Protein AF-A0A2X2DT84-F1 (afdb_monomer_lite)

Foldseek 3Di:
DQDPDDPSNVCGPNSPPDDDVVVVVVVVVVVVVVVVVVD

Organism: Proteus mirabilis (NCBI:txid584)

Radius of gyration: 13.96 Å; chains: 1; bounding box: 27×22×34 Å

Structure (mmCIF, N/CA/C/O backbone):
data_AF-A0A2X2DT84-F1
#
_entry.id   AF-A0A2X2DT84-F1
#
loop_
_atom_site.group_PDB
_atom_site.id
_atom_site.type_symbol
_atom_site.label_atom_id
_atom_site.label_alt_id
_atom_site.label_comp_id
_atom_site.label_asym_id
_atom_site.label_entity_id
_atom_site.label_seq_id
_atom_site.pdbx_PDB_ins_code
_atom_site.Cartn_x
_atom_site.Cartn_y
_atom_site.Cartn_z
_atom_site.occupancy
_atom_site.B_iso_or_equiv
_atom_site.auth_seq_id
_atom_site.auth_comp_id
_atom_site.auth_asym_id
_atom_site.auth_atom_id
_atom_site.pdbx_PDB_model_num
ATOM 1 N N . MET A 1 1 ? -8.668 -7.912 6.925 1.00 92.69 1 MET A N 1
ATOM 2 C CA . MET A 1 1 ? -7.669 -7.528 7.947 1.00 92.69 1 MET A CA 1
ATOM 3 C C . MET A 1 1 ? -7.902 -6.074 8.322 1.00 92.69 1 MET A C 1
ATOM 5 O O . MET A 1 1 ? -8.216 -5.304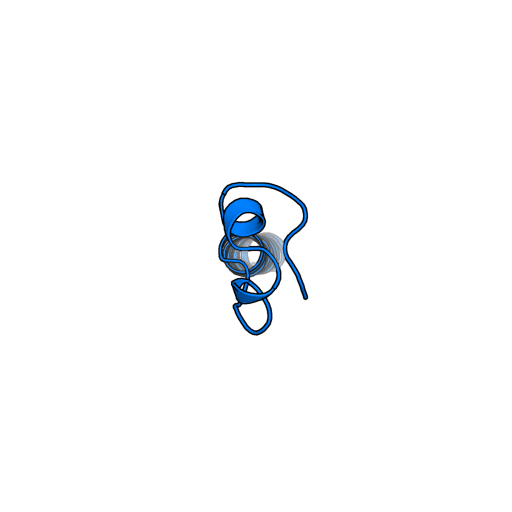 7.427 1.00 92.69 1 MET A O 1
ATOM 9 N N . GLN A 1 2 ? -7.775 -5.701 9.597 1.00 97.56 2 GLN A N 1
ATOM 10 C CA . GLN A 1 2 ? -7.807 -4.293 10.003 1.00 97.56 2 GLN A CA 1
ATOM 11 C C . GLN A 1 2 ? -6.460 -3.626 9.701 1.00 97.56 2 GLN A C 1
ATOM 13 O O . GLN A 1 2 ? -5.406 -4.173 10.037 1.00 97.56 2 GLN A O 1
ATOM 18 N N . ALA A 1 3 ? -6.486 -2.446 9.086 1.00 97.88 3 ALA A N 1
ATOM 19 C CA . ALA A 1 3 ? -5.285 -1.682 8.777 1.00 97.88 3 ALA A CA 1
ATOM 20 C C . ALA A 1 3 ? -4.636 -1.117 10.053 1.00 97.88 3 ALA A C 1
ATOM 22 O O . ALA A 1 3 ? -5.298 -0.482 10.872 1.00 97.88 3 ALA A O 1
ATOM 23 N N . LYS A 1 4 ? -3.319 -1.318 10.203 1.00 97.75 4 LYS A N 1
ATOM 24 C CA . LYS A 1 4 ? -2.522 -0.821 11.347 1.00 97.75 4 LYS A CA 1
ATOM 25 C C . LYS A 1 4 ? -1.559 0.317 10.990 1.00 97.75 4 LYS A C 1
ATOM 27 O O . LYS A 1 4 ? -0.945 0.894 11.878 1.00 97.75 4 LYS A O 1
ATOM 32 N N . LYS A 1 5 ? -1.380 0.607 9.698 1.00 96.75 5 LYS A N 1
ATOM 33 C CA . LYS A 1 5 ? -0.473 1.642 9.178 1.00 96.75 5 LYS A CA 1
ATOM 34 C C . LYS A 1 5 ? -1.114 2.376 7.995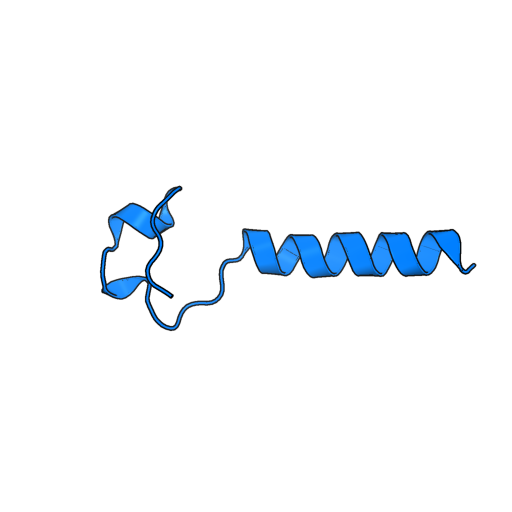 1.00 96.75 5 LYS A C 1
ATOM 36 O O . LYS A 1 5 ? -2.044 1.860 7.375 1.00 96.75 5 LYS A O 1
ATOM 41 N N . GLY A 1 6 ? -0.559 3.541 7.654 1.00 96.62 6 GLY A N 1
ATOM 42 C CA . GLY A 1 6 ? -0.972 4.342 6.499 1.00 96.62 6 GLY A CA 1
ATOM 43 C C . GLY A 1 6 ? -2.336 5.015 6.675 1.00 96.62 6 GLY A C 1
ATOM 44 O O . GLY A 1 6 ? -2.920 5.002 7.751 1.00 96.62 6 GLY A O 1
ATOM 45 N N . ARG A 1 7 ? -2.872 5.601 5.598 1.00 97.94 7 ARG A N 1
ATOM 46 C CA . ARG A 1 7 ? -4.152 6.337 5.650 1.00 97.94 7 ARG A CA 1
ATOM 47 C C . ARG A 1 7 ? -5.346 5.441 5.996 1.00 97.94 7 ARG A C 1
ATOM 49 O O . ARG A 1 7 ? -6.301 5.899 6.610 1.00 97.94 7 ARG A O 1
ATOM 56 N N . ALA A 1 8 ? -5.284 4.158 5.637 1.00 97.88 8 ALA A N 1
ATOM 57 C CA . ALA A 1 8 ? -6.348 3.203 5.929 1.00 97.88 8 ALA A CA 1
ATOM 58 C C . ALA A 1 8 ? -6.493 2.907 7.434 1.00 97.88 8 ALA A C 1
ATOM 60 O O . ALA A 1 8 ? -7.585 2.544 7.868 1.00 97.88 8 ALA A O 1
ATOM 61 N N . SER A 1 9 ? -5.445 3.093 8.251 1.00 97.75 9 SER A N 1
ATOM 62 C CA . SER A 1 9 ? -5.552 2.854 9.698 1.00 97.75 9 SER A CA 1
ATOM 63 C C . SER A 1 9 ? -6.422 3.885 10.417 1.00 97.75 9 SER A C 1
ATOM 65 O O . SER A 1 9 ? -6.915 3.597 11.503 1.00 97.75 9 SER A O 1
ATOM 67 N N . TYR A 1 10 ? -6.680 5.049 9.809 1.00 98.06 10 TYR A N 1
ATOM 68 C CA . TYR A 1 10 ? -7.591 6.063 10.357 1.00 98.06 10 TYR A CA 1
ATOM 69 C C . TYR A 1 10 ? -9.047 5.579 10.434 1.00 98.06 10 TYR A C 1
ATOM 71 O O . TYR A 1 10 ? -9.842 6.127 11.189 1.00 98.06 10 TYR A O 1
ATOM 79 N N . LEU A 1 11 ? -9.403 4.547 9.663 1.00 97.81 11 LEU A N 1
ATOM 80 C CA . LEU A 1 11 ? -10.765 4.019 9.569 1.00 97.81 11 LEU A CA 1
ATOM 81 C C . LEU A 1 11 ? -11.084 2.958 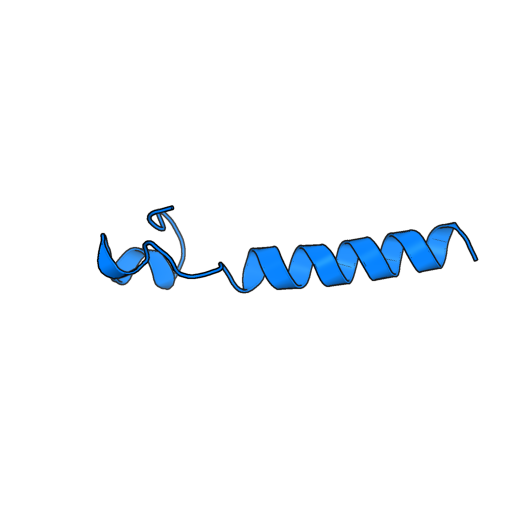10.635 1.00 97.81 11 LEU A C 1
ATOM 83 O O . LEU A 1 11 ? -12.236 2.538 10.742 1.00 97.81 11 LEU A O 1
ATOM 87 N N . GLY A 1 12 ? -10.091 2.499 11.405 1.00 97.31 12 GLY A N 1
ATOM 88 C CA . GLY A 1 12 ? -10.288 1.460 12.416 1.00 97.31 12 GLY A CA 1
ATOM 89 C C . GLY A 1 12 ? -10.920 0.196 11.824 1.00 97.31 12 GLY A C 1
ATOM 90 O O . GLY A 1 12 ? -10.512 -0.272 10.757 1.00 97.31 12 GLY A O 1
ATOM 91 N N . GLU A 1 13 ? -11.943 -0.339 12.487 1.00 98.12 13 GLU A N 1
ATOM 92 C CA . GLU A 1 13 ? -12.673 -1.542 12.058 1.00 98.12 13 GLU A CA 1
ATOM 93 C C . GLU A 1 13 ? -13.280 -1.420 10.654 1.00 98.12 13 GLU A C 1
ATOM 95 O O . GLU A 1 13 ? -13.365 -2.413 9.934 1.00 98.12 13 GLU A O 1
ATOM 100 N N . ARG A 1 14 ? -13.604 -0.202 10.198 1.00 97.88 14 ARG A N 1
ATOM 101 C CA . ARG A 1 14 ? -14.166 0.027 8.855 1.00 97.88 14 ARG A CA 1
ATOM 102 C C . ARG A 1 14 ? -13.192 -0.304 7.720 1.00 97.88 14 ARG A C 1
ATOM 104 O O . ARG A 1 14 ? -13.612 -0.414 6.575 1.00 97.88 14 ARG A O 1
ATOM 111 N N . SER A 1 15 ? -11.901 -0.466 8.017 1.00 97.81 15 SER A N 1
ATOM 112 C CA . SER A 1 15 ? -10.903 -0.923 7.039 1.00 97.81 15 SER A CA 1
ATOM 113 C C . SER A 1 15 ? -11.000 -2.423 6.724 1.00 97.81 15 SER A C 1
ATOM 115 O O . SER A 1 15 ? -10.487 -2.877 5.701 1.00 97.81 15 SER A O 1
ATOM 117 N N . ILE A 1 16 ? -11.662 -3.211 7.575 1.00 98.25 16 ILE A N 1
ATOM 118 C CA . ILE A 1 16 ? -11.817 -4.655 7.385 1.00 98.25 16 ILE A CA 1
ATOM 119 C C . ILE A 1 16 ? -12.655 -4.923 6.124 1.00 98.25 16 ILE A C 1
ATOM 121 O O . ILE A 1 16 ? -13.547 -4.158 5.772 1.00 98.25 16 ILE A O 1
ATOM 125 N N . GLY A 1 17 ? -12.332 -6.003 5.408 1.00 97.50 17 GLY A N 1
ATOM 126 C CA . GLY A 1 17 ? -13.017 -6.397 4.171 1.00 97.50 17 GLY A CA 1
ATOM 127 C C . GLY A 1 17 ? -12.539 -5.668 2.913 1.00 97.50 17 GLY A C 1
ATOM 128 O O . GLY A 1 17 ? -12.864 -6.101 1.813 1.00 97.50 17 GLY A O 1
ATOM 129 N N . HIS A 1 18 ? -11.714 -4.626 3.047 1.00 97.56 18 HIS A N 1
ATOM 130 C CA . HIS A 1 18 ? -11.179 -3.882 1.910 1.00 97.56 18 HIS A CA 1
ATOM 131 C C . HIS A 1 18 ? -9.794 -4.396 1.510 1.00 97.56 18 HIS A C 1
ATOM 133 O O . HIS A 1 18 ? -8.937 -4.664 2.357 1.00 97.56 18 HIS A O 1
ATOM 139 N N . LYS A 1 19 ? -9.570 -4.535 0.201 1.00 96.75 19 LYS A N 1
ATOM 140 C CA . LYS A 1 19 ? -8.263 -4.900 -0.351 1.00 96.75 19 LYS A CA 1
ATOM 141 C C . LYS A 1 19 ? -7.314 -3.712 -0.227 1.00 96.75 19 LYS A C 1
ATOM 143 O O . LYS A 1 19 ? -7.679 -2.598 -0.596 1.00 96.75 19 LYS A O 1
ATOM 148 N N . ASP A 1 20 ? -6.103 -3.952 0.265 1.00 97.38 20 ASP A N 1
ATOM 149 C CA . ASP A 1 20 ? -5.084 -2.907 0.324 1.00 97.38 20 ASP A CA 1
ATOM 150 C C . ASP A 1 20 ? -4.575 -2.586 -1.097 1.00 97.38 20 ASP A C 1
ATOM 152 O O . ASP A 1 20 ? -4.085 -3.490 -1.785 1.00 97.38 20 ASP A O 1
ATOM 156 N N . PRO A 1 21 ? -4.684 -1.329 -1.568 1.00 97.31 21 PRO A N 1
ATOM 157 C CA . PRO A 1 21 ? -4.258 -0.969 -2.916 1.00 97.31 21 PRO A CA 1
ATOM 158 C C . PRO A 1 21 ? -2.740 -1.084 -3.097 1.00 97.31 21 PRO A C 1
ATOM 160 O O . PRO A 1 21 ? -2.291 -1.446 -4.179 1.00 97.31 21 PRO A O 1
ATOM 163 N N . GLY A 1 22 ? -1.941 -0.840 -2.049 1.00 96.88 22 GLY A N 1
ATOM 164 C CA . GLY A 1 22 ? -0.485 -0.994 -2.110 1.00 96.88 22 GLY A CA 1
ATOM 165 C C . GLY A 1 22 ? -0.079 -2.444 -2.374 1.00 96.88 22 GLY A C 1
ATOM 166 O O . GLY A 1 22 ? 0.675 -2.724 -3.303 1.00 96.88 22 GLY A O 1
ATOM 167 N N . SER A 1 23 ? -0.650 -3.3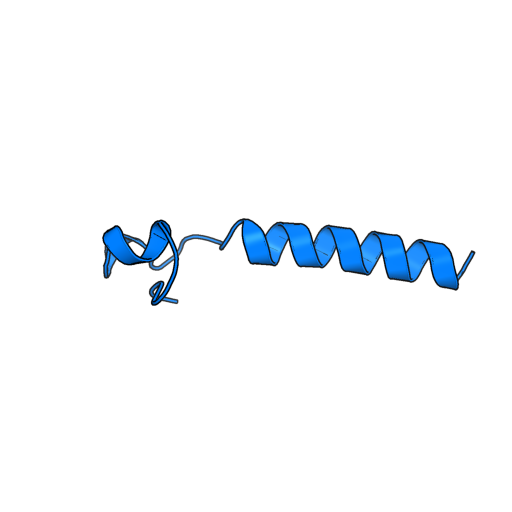78 -1.615 1.00 97.12 23 SER A N 1
ATOM 168 C CA . SER A 1 23 ? -0.480 -4.817 -1.810 1.00 97.12 23 SER A CA 1
ATOM 169 C C . SER A 1 23 ? -0.948 -5.266 -3.197 1.00 97.12 23 SER A C 1
ATOM 171 O O . SER A 1 23 ? -0.246 -6.037 -3.849 1.00 97.12 23 SER A O 1
ATOM 173 N N . ALA A 1 24 ? -2.084 -4.753 -3.687 1.00 98.00 24 ALA A N 1
ATOM 174 C CA . ALA A 1 24 ? -2.561 -5.060 -5.035 1.00 98.00 24 ALA A CA 1
ATOM 175 C C . ALA A 1 24 ? -1.570 -4.603 -6.122 1.00 98.00 24 ALA A C 1
ATOM 177 O O . ALA A 1 24 ? -1.271 -5.373 -7.032 1.00 98.00 24 ALA A O 1
ATOM 178 N N . SER A 1 25 ? -1.005 -3.400 -6.000 1.00 98.56 25 SER A N 1
ATOM 179 C CA . SER A 1 25 ? 0.021 -2.903 -6.924 1.00 98.56 25 SER A CA 1
ATOM 180 C C . SER A 1 25 ? 1.308 -3.728 -6.880 1.00 98.56 25 SER A C 1
ATOM 182 O O . SER A 1 25 ? 1.903 -3.980 -7.924 1.00 98.56 25 SER A O 1
ATOM 184 N N . VAL A 1 26 ? 1.729 -4.204 -5.702 1.00 98.56 26 VAL A N 1
ATOM 185 C CA . VAL A 1 26 ? 2.919 -5.066 -5.574 1.00 98.56 26 VAL A CA 1
ATOM 186 C C . VAL A 1 26 ? 2.751 -6.369 -6.354 1.00 98.56 26 VAL A C 1
ATOM 188 O O . VAL A 1 26 ? 3.696 -6.798 -7.008 1.00 98.56 26 VAL A O 1
ATOM 191 N N . VAL A 1 27 ? 1.554 -6.965 -6.364 1.00 98.56 27 VAL A N 1
ATOM 192 C CA . VAL A 1 27 ? 1.284 -8.153 -7.194 1.00 98.56 27 VAL A CA 1
ATOM 193 C C . VAL A 1 27 ? 1.520 -7.852 -8.675 1.00 98.56 27 VAL A C 1
ATOM 195 O O . VAL A 1 27 ? 2.171 -8.640 -9.355 1.00 98.56 27 VAL A O 1
ATOM 198 N N . LEU A 1 28 ? 1.053 -6.701 -9.171 1.00 98.56 28 LEU A N 1
ATOM 199 C CA . LEU A 1 28 ? 1.261 -6.302 -10.568 1.00 98.56 28 LEU A CA 1
ATOM 200 C C . LEU A 1 28 ? 2.747 -6.099 -10.891 1.00 98.56 28 LEU A C 1
ATOM 202 O O . LEU A 1 28 ? 3.216 -6.560 -11.929 1.00 98.56 28 LEU A O 1
ATOM 206 N N . ILE A 1 29 ? 3.496 -5.454 -9.992 1.00 98.69 29 ILE A N 1
ATOM 207 C CA . ILE A 1 29 ? 4.942 -5.236 -10.150 1.00 98.69 29 ILE A CA 1
ATOM 208 C C . ILE A 1 29 ? 5.685 -6.573 -10.197 1.00 98.69 29 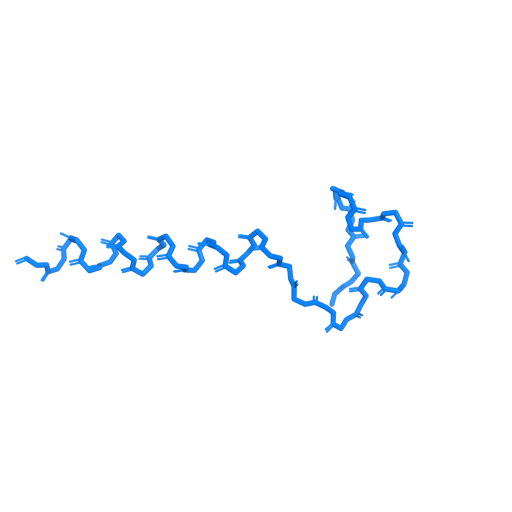ILE A C 1
ATOM 210 O O . ILE A 1 29 ? 6.517 -6.784 -11.075 1.00 98.69 29 ILE A O 1
ATOM 214 N N . LEU A 1 30 ? 5.374 -7.489 -9.279 1.00 98.69 30 LEU A N 1
ATOM 215 C CA . LEU A 1 30 ? 6.008 -8.805 -9.232 1.00 98.69 30 LEU A CA 1
ATOM 216 C C . LEU A 1 30 ? 5.644 -9.661 -10.446 1.00 98.69 30 LEU A C 1
ATOM 218 O O . LEU A 1 30 ? 6.502 -10.373 -10.958 1.00 98.69 30 LEU A O 1
ATOM 222 N N . GLN A 1 31 ? 4.413 -9.559 -10.951 1.00 98.62 31 GLN A N 1
ATOM 223 C CA . GLN A 1 31 ? 4.020 -10.222 -12.192 1.00 98.62 31 GLN A CA 1
ATOM 224 C C . GLN A 1 31 ? 4.814 -9.680 -13.385 1.00 98.62 31 GLN A C 1
ATOM 226 O O . GLN A 1 31 ? 5.317 -10.460 -14.189 1.00 98.62 31 GLN A O 1
ATOM 231 N N . ALA A 1 32 ? 4.965 -8.358 -13.487 1.00 98.62 32 ALA A N 1
ATOM 232 C CA . ALA A 1 32 ? 5.763 -7.738 -14.540 1.00 98.62 32 ALA A CA 1
ATOM 233 C C . ALA A 1 32 ? 7.238 -8.152 -14.446 1.00 98.62 32 ALA A C 1
ATOM 235 O O . ALA A 1 32 ? 7.840 -8.495 -15.460 1.00 98.62 32 ALA A O 1
ATOM 236 N N . LEU A 1 33 ? 7.798 -8.192 -13.233 1.00 98.62 33 LEU A N 1
ATOM 237 C CA . LEU A 1 33 ? 9.153 -8.680 -12.991 1.00 98.62 33 LEU A CA 1
ATOM 238 C C . LEU A 1 33 ? 9.301 -10.146 -13.407 1.00 98.62 33 LEU A C 1
ATOM 240 O O . LEU A 1 33 ? 10.232 -10.477 -14.130 1.00 98.62 33 LEU A O 1
ATOM 244 N N . SER A 1 34 ? 8.371 -11.011 -12.992 1.00 98.56 34 SER A N 1
ATOM 245 C CA . SER A 1 34 ? 8.361 -12.421 -13.384 1.00 98.56 34 SER A CA 1
ATOM 246 C C . SER A 1 34 ? 8.328 -12.568 -14.901 1.00 98.56 34 SER A C 1
ATOM 248 O O . SER A 1 34 ? 9.071 -13.372 -15.448 1.00 98.56 34 SER A O 1
ATOM 250 N N . ASN A 1 35 ? 7.508 -11.779 -15.593 1.00 98.50 35 ASN A N 1
ATOM 251 C CA . ASN A 1 35 ? 7.456 -11.805 -17.051 1.00 98.50 35 ASN A CA 1
ATOM 252 C C . ASN A 1 35 ? 8.785 -11.339 -17.667 1.00 98.50 35 ASN A C 1
ATOM 254 O O . ASN A 1 35 ? 9.245 -11.942 -18.626 1.00 98.50 35 ASN A O 1
ATOM 258 N N . ALA A 1 36 ? 9.417 -10.304 -17.107 1.00 98.12 36 ALA A N 1
ATOM 259 C CA . ALA A 1 36 ? 10.670 -9.753 -17.621 1.00 98.12 36 ALA A CA 1
ATOM 260 C C . ALA A 1 36 ? 11.872 -10.699 -17.466 1.00 98.12 36 ALA A C 1
ATOM 262 O O . ALA A 1 36 ? 12.777 -10.649 -18.289 1.00 98.12 36 ALA A O 1
ATOM 263 N N . ILE A 1 37 ? 11.898 -11.541 -16.426 1.00 98.31 37 ILE A N 1
ATOM 264 C CA . ILE A 1 37 ? 13.009 -12.484 -16.188 1.00 98.31 37 ILE A CA 1
ATOM 265 C C . ILE A 1 37 ? 12.831 -13.843 -16.887 1.00 98.31 37 ILE A C 1
ATOM 267 O O . ILE A 1 37 ? 13.779 -14.620 -16.921 1.00 98.31 37 ILE A O 1
ATOM 271 N N . HIS A 1 38 ? 11.631 -14.152 -17.394 1.00 93.00 38 HIS A N 1
ATOM 272 C CA . HIS A 1 38 ? 11.330 -15.397 -18.121 1.00 93.00 38 HIS A CA 1
ATOM 273 C C . HIS A 1 38 ? 11.099 -15.178 -19.630 1.00 93.00 38 HIS A C 1
ATOM 275 O O . HIS A 1 38 ? 10.747 -16.132 -20.325 1.00 93.00 38 HIS A O 1
ATOM 281 N N . ALA A 1 39 ? 11.248 -13.941 -20.115 1.00 68.12 39 ALA A N 1
ATOM 282 C CA . ALA A 1 39 ? 11.264 -13.591 -21.537 1.00 68.12 39 ALA A CA 1
ATOM 283 C C . ALA A 1 39 ? 12.677 -13.752 -22.113 1.00 68.12 39 ALA A C 1
ATOM 285 O O . ALA A 1 39 ? 12.772 -14.174 -23.286 1.00 68.12 39 ALA A O 1
#

Secondary structure (DSSP, 8-state):
----SSGGGGGGGGGTTPPPHHHHHHHHHHHHHHHHH--

InterPro domains:
  IPR004007 DhaL domain [PF02734] (1-34)
  IPR004007 DhaL domain [PS51480] (1-35)
  IPR036117 DhaL domain superfamily [G3DSA:1.25.40.340] (1-37)
  IPR036117 DhaL domain superfamily [SSF101473] (1-37)

Sequence (39 aa):
MQAKKGRASYLGERSIGHKDPGSASVVLILQALSNAIHA

pLDDT: mean 96.89, std 4.83, range [68.12, 98.6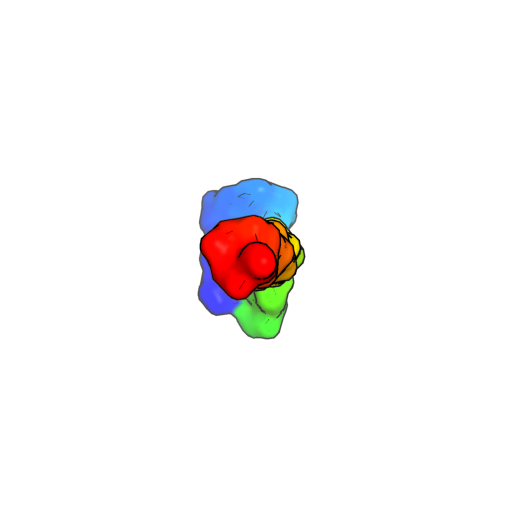9]

=== Feature glossary ===
A reading guide for the features in this record.

Start from the sequence.

  · Sequence gives the chain of amino acids in standard one-letter code (A=alanine, C=cysteine, …, Y=tyrosine), read N→C. It is the only feature that is directly encoded by the gene; all structural features are derived from the folded form of this sequence.

Fold it, and you get atomic coordinates and the backbone conformation that goes with them.

  · Structure coordinates are given as an mmCIF _atom_site loop: one row per atom with element, residue name, chain id, sequence number, and x/y/z position in Å. Only the four main-chain atoms per residue are included here; side chains are omitted to keep the record compact.

  · Backbone dihedral angles. Every residue except chain termini has a φ (preceding-C → N → Cα → C) and a ψ (N → Cα → C → next-N). They are reported in degrees following the IUPAC sign convention. Secondary structure is essentially a statement about which (φ, ψ) basin each residue occupies.

  · Eight-state secondary structure (DSSP): H is the canonical α-helix, G the tighter 3₁₀-helix, I the wider π-helix; E/B are β-structure, T and S are turns and bends, and '-' is everything else. DSSP derives these from the pattern of main-chain N–H···O=C hydrogen bonds, not from the sequence.

  · SS3 is a coarse helix/strand/coil call (letters a/b/c) made by the P-SEA algorithm from inter-Cα distances and dihedrals. It is less detailed than DSSP but needs only Cα positions.

Summarize the fold with a handful of shape descriptors and a per-residue structural alphabet.

  · Radius of gyration (Rg) is the root-mean-square distance of Cα atoms from their centroid — a single number for overall size and compactness. A globular domain of N residues has Rg ≈ 2.2·N^0.38 Å; an extended or disordered chain has a much larger Rg. The Cα contact count is the number of residue pairs whose Cα atoms are within 8 Å and are more than four positions apart in sequence — a standard proxy for tertiary packing density. The bounding box is the smallest axis-aligned box enclosing all Cα atoms.

  · 3Di is Foldseek's structural alphabet. Each residue is assigned one of twenty discrete states based on how its Cα sits relative to its spatial (not sequential) neighbors. Aligning 3Di strings finds structural homologs roughly as well as full 3D superposition, but orders of magnitude faster.

  · Solvent-accessible surface area (SASA) is the area in Å² traced out by the centre of a 1.4 Å probe sphere (a water molecule) rolled over the protein's van der Waals surface (Shrake–Rupley / Lee–Richards construction). Buried residues have near-zero SASA; fully exposed residues can exceed 200 Å². The total SASA scales roughly with the number of surface residues.

Ask how reliable the model is.

  · For AlphaFold models, the B-factor field carries pLDDT — the model's own estimate of local accuracy on a 0–100 scale. Regions with pLDDT<50 should be treated as essentially unmodeled; they often correspond to intrinsically disordered segments.

  · For experimental (PDB) structures, the B-factor (temperature factor) quantifies the positional spread of each atom in the crystal — a combination of thermal vibration and static disorder — in units of Å². High B-factors mark flexible loops or poorly resolved regions; low B-factors mark the rigid, well-ordered core.

  · Predicted Aligned Error (PAE) is an AlphaFold confidence matrix: entry (i, j) is the expected error in the position of residue j, in ångströms, when the prediction is superimposed on the true structure at residue i. Low PAE within a block of residues means that block is internally rigid and well-predicted; high PAE between two blocks means their relative placement is uncertain even if each block individually is confident.

Place it in context: what it resembles, what it is annotated as, and how it looks.

  · Structural nearest neighbors (via Foldseek easy-search vs the PDB). Reported per hit: target PDB id, E-value, and alignment TM-score. A TM-score above ~0.5 is the conventional threshold for 'same fold'.

  · Functional annotations link the protein to curated databases. InterPro entries identify conserved domains and families by matching the sequence against member-database signatures (Pfam, PROSITE, CDD, …). Gene Ontology (GO) terms describe molecular function, biological process, and cellular component in a controlled vocabulary. CATH places the structure in a hierarchical fold classification (Class/Architecture/Topology/Homologous-superfamily). The organism is the source species.

  · The contact map is a binary N×N matrix image: pixel (i, j) is dark where Cα_i and Cα_j are within 8 Å and |i−j|>4. Because the |i−j|>4 filter removes local helical contacts, off-diagonal stripes parallel to the main diagonal indicate parallel β-sheets; stripes perpendicular to it indicate antiparallel β-sheets. The Ramachandran plot scatters every residue's (φ, ψ) pair against the sterically allowed regions. The PAE heatmap renders the predicted-aligned-error matrix.

  · Six rendered views show the 3D structure from the faces of a cube — i.e. along ±x, ±y, ±z. Rendering representation is drawn randomly per protein from cartoon (secondary-structure ribbons), sticks (backbone bonds), or molecular surface; coloring is either N→C rainbow (blue at the N-terminus through red at the C-terminus) or one color per chain.